Protein AF-A0A672MHR2-F1 (afdb_monomer_lite)

pLDDT: mean 78.23, std 16.39, range [37.59, 96.81]

Foldseek 3Di:
DDPPPPDDVVNVVVVVVVVVVVVVVPDPPPPPDPDDPPDPDDDDDDDDDDDPQDCVVVVPPQAPDDDHDDDDFDFDQDVPGRDGPGDD

Secondary structure (DSSP, 8-state):
--------HHHHHHHHHHHHHHHHH-------SS-----SS-------------TTTS-TT---SSSPS--------BTTB-------

Radius of gyration: 32.21 Å; chains: 1; bounding box: 90×25×60 Å

Sequence (88 aa):
MSSEVFVPGWLQQLLVVLLRFALSCAAPVNLTNGMECGARGPASYILVFTGHWSPQTFPKQYPLFRPPAQWSKLMGKTPGDMRLLTAG

Structure (mmCIF, N/CA/C/O backbone):
data_AF-A0A672MHR2-F1
#
_entry.id   AF-A0A672MHR2-F1
#
loop_
_atom_site.group_PDB
_atom_site.id
_atom_site.type_symbol
_atom_site.label_atom_id
_atom_site.label_alt_id
_atom_site.label_comp_id
_atom_site.label_asym_id
_atom_site.label_entity_id
_atom_site.label_seq_id
_atom_site.pdbx_PDB_ins_code
_atom_site.Cartn_x
_atom_site.Cartn_y
_atom_site.Cartn_z
_atom_site.occupancy
_atom_site.B_iso_or_equiv
_atom_site.auth_seq_id
_atom_site.auth_comp_id
_atom_site.auth_asym_id
_atom_site.auth_atom_id
_atom_site.pdbx_PDB_model_num
ATOM 1 N N . MET A 1 1 ? 72.531 -8.422 -16.387 1.00 37.59 1 MET A N 1
ATOM 2 C CA . MET A 1 1 ? 72.171 -8.444 -17.820 1.00 37.59 1 MET A CA 1
ATOM 3 C C . MET A 1 1 ? 70.837 -7.731 -17.951 1.00 37.59 1 MET A C 1
ATOM 5 O O . MET A 1 1 ? 69.819 -8.319 -17.617 1.00 37.59 1 MET A O 1
ATOM 9 N N . SER A 1 2 ? 70.871 -6.437 -18.281 1.00 47.66 2 SER A N 1
ATOM 10 C CA . SER A 1 2 ? 69.670 -5.613 -18.468 1.00 47.66 2 SER A CA 1
ATOM 11 C C . SER A 1 2 ? 69.222 -5.763 -19.913 1.00 47.66 2 SER A C 1
ATOM 13 O O . SER A 1 2 ? 69.946 -5.364 -20.824 1.00 47.66 2 SER A O 1
ATOM 15 N N . SER A 1 3 ? 68.073 -6.393 -20.125 1.00 47.31 3 SER A N 1
ATOM 16 C CA . SER A 1 3 ? 67.457 -6.472 -21.444 1.00 47.31 3 SER A CA 1
ATOM 17 C C . SER A 1 3 ? 66.804 -5.126 -21.745 1.00 47.31 3 SER A C 1
ATOM 19 O O . SER A 1 3 ? 65.646 -4.903 -21.403 1.00 47.31 3 SER A O 1
ATOM 21 N N . GLU A 1 4 ? 67.564 -4.216 -22.348 1.00 59.69 4 GLU A N 1
ATOM 22 C CA . GLU A 1 4 ? 67.034 -2.976 -22.916 1.00 59.69 4 GLU A CA 1
ATOM 23 C C . GLU A 1 4 ? 66.150 -3.357 -24.114 1.00 59.69 4 GLU A C 1
ATOM 25 O O . GLU A 1 4 ? 66.633 -3.687 -25.200 1.00 59.69 4 GLU A O 1
ATOM 30 N N . VAL A 1 5 ? 64.836 -3.405 -23.898 1.00 62.38 5 VAL A N 1
ATOM 31 C CA . VAL A 1 5 ? 63.862 -3.702 -24.952 1.00 62.38 5 VAL A CA 1
ATOM 32 C C . VAL A 1 5 ? 63.809 -2.498 -25.894 1.00 62.38 5 VAL A C 1
ATOM 34 O O . VAL A 1 5 ? 63.115 -1.517 -25.632 1.00 62.38 5 VAL A O 1
ATOM 37 N N . PHE A 1 6 ? 64.554 -2.561 -27.000 1.00 58.00 6 PHE A N 1
ATOM 38 C CA . PHE A 1 6 ? 64.462 -1.592 -28.092 1.00 58.00 6 PHE A CA 1
ATOM 39 C C . PHE A 1 6 ? 63.115 -1.754 -28.796 1.00 58.00 6 PHE A C 1
ATOM 41 O O . PHE A 1 6 ? 62.943 -2.591 -29.682 1.00 58.00 6 PHE A O 1
ATOM 48 N N . VAL A 1 7 ? 62.138 -0.954 -28.380 1.00 64.06 7 VAL A N 1
ATOM 49 C CA . VAL A 1 7 ? 60.839 -0.887 -29.044 1.00 64.06 7 VAL A CA 1
ATOM 50 C C . VAL A 1 7 ? 60.976 0.039 -30.257 1.00 64.06 7 VAL A C 1
ATOM 52 O O . VAL A 1 7 ? 61.253 1.225 -30.078 1.00 64.06 7 VAL A O 1
ATOM 55 N N . PRO A 1 8 ? 60.808 -0.452 -31.496 1.00 77.31 8 PRO A N 1
ATOM 56 C CA . PRO A 1 8 ? 60.960 0.388 -32.678 1.00 77.31 8 PRO A CA 1
ATOM 57 C C . PRO A 1 8 ? 59.898 1.503 -32.694 1.00 77.31 8 PRO A C 1
ATOM 59 O O . PRO A 1 8 ? 58.747 1.280 -32.320 1.00 77.31 8 PRO A O 1
ATOM 62 N N . GLY A 1 9 ? 60.274 2.710 -33.130 1.00 76.81 9 GLY A N 1
ATOM 63 C CA . GLY A 1 9 ? 59.481 3.938 -32.934 1.00 76.81 9 GLY A CA 1
ATOM 64 C C . GLY A 1 9 ? 58.051 3.896 -33.487 1.00 76.81 9 GLY A C 1
ATOM 65 O O . GLY A 1 9 ? 57.135 4.417 -32.857 1.00 76.81 9 GLY A O 1
ATOM 66 N N . TRP A 1 10 ? 57.825 3.193 -34.600 1.00 81.12 10 TRP A N 1
ATOM 67 C CA . TRP A 1 10 ? 56.481 2.927 -35.130 1.00 81.12 10 TRP A CA 1
ATOM 68 C C . TRP A 1 10 ? 55.595 2.152 -34.146 1.00 81.12 10 TRP A C 1
ATOM 70 O O . TRP A 1 10 ? 54.424 2.474 -33.994 1.00 81.12 10 TRP A O 1
ATOM 80 N N . LEU A 1 11 ? 56.159 1.178 -33.425 1.00 83.88 11 LEU A N 1
ATOM 81 C CA . LEU A 1 11 ? 55.451 0.367 -32.445 1.00 83.88 11 LEU A CA 1
ATOM 82 C C . LEU A 1 11 ? 55.104 1.214 -31.223 1.00 83.88 11 LEU A C 1
ATOM 84 O O . LEU A 1 11 ? 53.994 1.100 -30.720 1.00 83.88 11 LEU A O 1
ATOM 88 N N . GLN A 1 12 ? 56.004 2.113 -30.799 1.00 83.31 12 GLN A N 1
ATOM 89 C CA . GLN A 1 12 ? 55.718 3.088 -29.742 1.00 83.31 12 GLN A CA 1
ATOM 90 C C . GLN A 1 12 ? 54.592 4.045 -30.145 1.00 83.31 12 GLN A C 1
ATOM 92 O O . GLN A 1 12 ? 53.676 4.273 -29.360 1.00 83.31 12 GLN A O 1
ATOM 97 N N . GLN A 1 13 ? 54.613 4.565 -31.374 1.00 84.75 13 GLN A N 1
ATOM 98 C CA . GLN A 1 13 ? 53.550 5.430 -31.891 1.00 84.75 13 GLN A CA 1
ATOM 99 C C . GLN A 1 13 ? 52.206 4.697 -31.961 1.00 84.75 13 GLN A C 1
ATOM 101 O O . GLN A 1 13 ? 51.188 5.246 -31.545 1.00 84.75 13 GLN A O 1
ATOM 106 N N . LEU A 1 14 ? 52.202 3.444 -32.421 1.00 88.94 14 LEU A N 1
ATOM 107 C CA . LEU A 1 14 ? 51.004 2.606 -32.499 1.00 88.94 14 LEU A CA 1
ATOM 108 C C . LEU A 1 14 ? 50.446 2.309 -31.099 1.00 88.94 14 LEU A C 1
ATOM 110 O O . LEU A 1 14 ? 49.241 2.422 -30.883 1.00 88.94 14 LEU A O 1
ATOM 114 N N . LEU A 1 15 ? 51.321 2.032 -30.127 1.00 88.38 15 LEU A N 1
ATOM 115 C CA . LEU A 1 15 ? 50.964 1.865 -28.714 1.00 88.38 15 LEU A CA 1
ATOM 116 C C . LEU A 1 15 ? 50.348 3.135 -28.129 1.00 88.38 15 LEU A C 1
ATOM 118 O O . LEU A 1 15 ? 49.329 3.060 -27.448 1.00 88.38 15 LEU A O 1
ATOM 122 N N . VAL A 1 16 ? 50.926 4.302 -28.422 1.00 87.88 16 VAL A N 1
ATOM 123 C CA . VAL A 1 16 ? 50.390 5.594 -27.977 1.00 87.88 16 VAL A CA 1
ATOM 124 C C . VAL A 1 16 ? 49.021 5.849 -28.604 1.00 87.88 16 VAL A C 1
ATOM 126 O O . VAL A 1 16 ? 48.103 6.235 -27.889 1.00 87.88 16 VAL A O 1
ATOM 129 N N . VAL A 1 17 ? 48.836 5.594 -29.900 1.00 89.50 17 VAL A N 1
ATOM 130 C CA . VAL A 1 17 ? 47.535 5.767 -30.569 1.00 89.50 17 VAL A CA 1
ATOM 131 C C . VAL A 1 17 ? 46.484 4.823 -29.985 1.00 89.50 17 VAL A C 1
ATOM 133 O O . VAL A 1 17 ? 45.392 5.277 -29.644 1.00 89.50 17 VAL A O 1
ATOM 136 N N . LEU A 1 18 ? 46.815 3.542 -29.798 1.00 86.56 18 LEU A N 1
ATOM 137 C CA . LEU A 1 18 ? 45.920 2.562 -29.176 1.00 86.56 18 LEU A CA 1
ATOM 138 C C . LEU A 1 18 ? 45.567 2.944 -27.738 1.00 86.56 18 LEU A C 1
ATOM 140 O O . LEU A 1 18 ? 44.403 2.874 -27.356 1.00 86.56 18 LEU A O 1
ATOM 144 N N . LEU A 1 19 ? 46.546 3.403 -26.957 1.00 85.44 19 LEU A N 1
ATOM 145 C CA . LEU A 1 19 ? 46.330 3.859 -25.588 1.00 85.44 19 LEU A CA 1
ATOM 146 C C . LEU A 1 19 ? 45.414 5.087 -25.554 1.00 85.44 19 LEU A C 1
ATOM 148 O O . LEU A 1 19 ? 44.493 5.146 -24.748 1.00 85.44 19 LEU A O 1
ATOM 152 N N . ARG A 1 20 ? 45.623 6.055 -26.452 1.00 82.88 20 ARG A N 1
ATOM 153 C CA . ARG A 1 20 ? 44.782 7.258 -26.561 1.00 82.88 20 ARG A CA 1
ATOM 154 C C . ARG A 1 20 ? 43.361 6.916 -26.996 1.00 82.88 20 ARG A C 1
ATOM 156 O O . ARG A 1 20 ? 42.419 7.481 -26.451 1.00 82.88 20 ARG A O 1
ATOM 163 N N . PHE A 1 21 ? 43.210 5.971 -27.920 1.00 81.00 21 PHE A N 1
ATOM 164 C CA . PHE A 1 21 ? 41.909 5.467 -28.349 1.00 81.00 21 PHE A CA 1
ATOM 165 C C . PHE A 1 21 ? 41.188 4.736 -27.210 1.00 81.00 21 PHE A C 1
ATOM 167 O O . PHE A 1 21 ? 40.037 5.046 -26.916 1.00 81.00 21 PHE A O 1
ATOM 174 N N . ALA A 1 22 ? 41.886 3.853 -26.491 1.00 81.44 22 ALA A N 1
ATOM 175 C CA . ALA A 1 22 ? 41.345 3.155 -25.328 1.00 81.44 22 ALA A CA 1
ATOM 176 C C . ALA A 1 22 ? 40.932 4.124 -24.208 1.00 81.44 22 ALA A C 1
ATOM 178 O O . ALA A 1 22 ? 39.844 3.977 -23.658 1.00 81.44 22 ALA A O 1
ATOM 179 N N . LEU A 1 23 ? 41.739 5.152 -23.916 1.00 74.81 23 LEU A N 1
ATOM 180 C CA . LEU A 1 23 ? 41.384 6.212 -22.961 1.00 74.81 23 LEU A CA 1
ATOM 181 C C . LEU A 1 23 ? 40.195 7.061 -23.436 1.00 74.81 23 LEU A C 1
ATOM 183 O O . LEU A 1 23 ? 39.426 7.533 -22.608 1.00 74.81 23 LEU A O 1
ATOM 187 N N . SER A 1 24 ? 40.023 7.254 -24.747 1.00 72.44 24 SER A N 1
ATOM 188 C CA . SER A 1 24 ? 38.872 7.978 -25.300 1.00 72.44 24 SER A CA 1
ATOM 189 C C . SER A 1 24 ? 37.582 7.155 -25.242 1.00 72.44 24 SER A C 1
ATOM 191 O O . SER A 1 24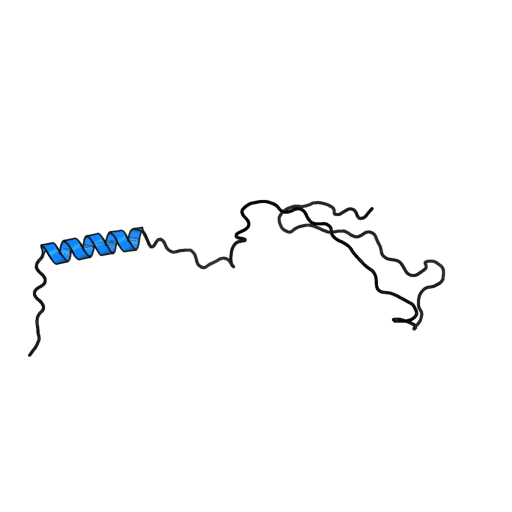 ? 36.507 7.730 -25.087 1.00 72.44 24 SER A O 1
ATOM 193 N N . CYS A 1 25 ? 37.670 5.828 -25.375 1.00 64.31 25 CYS A N 1
ATOM 194 C CA . CYS A 1 25 ? 36.537 4.918 -25.185 1.00 64.31 25 CYS A CA 1
ATOM 195 C C . CYS A 1 25 ? 36.211 4.716 -23.698 1.00 64.31 25 CYS A C 1
ATOM 197 O O . CYS A 1 25 ? 35.050 4.534 -23.339 1.00 64.31 25 CYS A O 1
ATOM 199 N N . ALA A 1 26 ? 37.223 4.783 -22.834 1.00 62.88 26 ALA A N 1
ATOM 200 C CA . ALA A 1 26 ? 37.089 4.762 -21.386 1.00 62.88 26 ALA A CA 1
ATOM 201 C C . ALA A 1 26 ? 36.828 6.177 -20.847 1.00 62.88 26 ALA A C 1
ATOM 203 O O . ALA A 1 26 ? 37.584 6.697 -20.025 1.00 62.88 26 ALA A O 1
ATOM 204 N N . ALA A 1 27 ? 35.748 6.816 -21.303 1.00 64.56 27 ALA A N 1
ATOM 205 C CA . ALA A 1 27 ? 35.217 7.955 -20.566 1.00 64.56 27 ALA A CA 1
ATOM 206 C C . ALA A 1 27 ? 34.957 7.505 -19.114 1.00 64.56 27 ALA A C 1
ATOM 208 O O . ALA A 1 27 ? 34.489 6.377 -18.916 1.00 64.56 27 ALA A O 1
ATOM 209 N N . PRO A 1 28 ? 35.267 8.328 -18.094 1.00 57.91 28 PRO A N 1
ATOM 210 C CA . PRO A 1 28 ? 34.956 7.982 -16.719 1.00 57.91 28 PRO A CA 1
ATOM 211 C C . PRO A 1 28 ? 33.446 7.782 -16.632 1.00 57.91 28 PRO A C 1
ATOM 213 O O . PRO A 1 28 ? 32.666 8.728 -16.735 1.00 57.91 28 PRO A O 1
ATOM 216 N N . VAL A 1 29 ? 33.029 6.527 -16.479 1.00 58.94 29 VAL A N 1
ATOM 217 C CA . VAL A 1 29 ? 31.681 6.213 -16.032 1.00 58.94 29 VAL A CA 1
ATOM 218 C C . VAL A 1 29 ? 31.630 6.825 -14.645 1.00 58.94 29 VAL A C 1
ATOM 220 O O . VAL A 1 29 ? 32.321 6.344 -13.747 1.00 58.94 29 VAL A O 1
ATOM 223 N N . ASN A 1 30 ? 30.937 7.954 -14.496 1.00 55.41 30 ASN A N 1
ATOM 224 C CA . ASN A 1 30 ? 30.727 8.575 -13.198 1.00 55.41 30 ASN A CA 1
ATOM 225 C C . ASN A 1 30 ? 30.060 7.522 -12.308 1.00 55.41 30 ASN A C 1
ATOM 227 O O . ASN A 1 30 ? 28.849 7.332 -12.349 1.00 55.41 30 ASN A O 1
ATOM 231 N N . LEU A 1 31 ? 30.867 6.812 -11.515 1.00 52.03 31 LEU A N 1
ATOM 232 C CA . LEU A 1 31 ? 30.444 5.826 -10.523 1.00 52.03 31 LEU A CA 1
ATOM 233 C C . LEU A 1 31 ? 29.932 6.561 -9.276 1.00 52.03 31 LEU A C 1
ATOM 235 O O . LEU A 1 31 ? 30.258 6.244 -8.138 1.00 52.03 31 LEU A O 1
ATOM 239 N N . THR A 1 32 ? 29.182 7.625 -9.513 1.00 53.88 32 THR A N 1
ATOM 240 C CA . THR A 1 32 ? 28.574 8.497 -8.526 1.00 53.88 32 THR A CA 1
ATOM 241 C C . THR A 1 32 ? 27.137 8.653 -8.969 1.00 53.88 32 THR A C 1
ATOM 243 O O . THR A 1 32 ? 26.782 9.653 -9.579 1.00 53.88 32 THR A O 1
ATOM 246 N N . ASN A 1 33 ? 26.366 7.587 -8.798 1.00 55.50 33 ASN A N 1
ATOM 247 C CA . ASN A 1 33 ? 24.939 7.596 -8.501 1.00 55.50 33 ASN A CA 1
ATOM 248 C C . ASN A 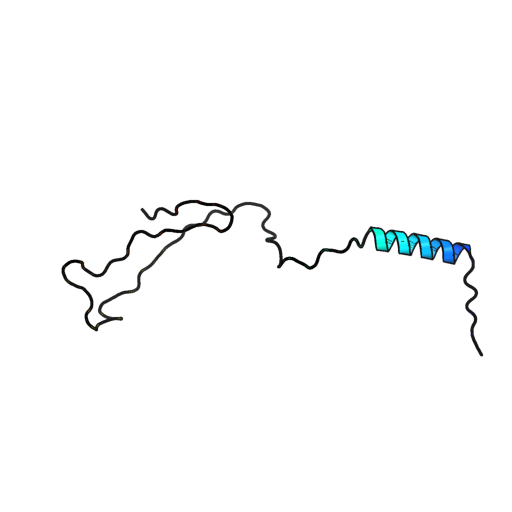1 33 ? 24.493 6.136 -8.477 1.00 55.50 33 ASN A C 1
ATOM 250 O O . ASN A 1 33 ? 24.813 5.364 -9.378 1.00 55.50 33 ASN A O 1
ATOM 254 N N . GLY A 1 34 ? 23.851 5.733 -7.379 1.00 58.03 34 GLY A N 1
ATOM 255 C CA . GLY A 1 34 ? 23.426 4.354 -7.160 1.00 58.03 34 GLY A CA 1
ATOM 256 C C . GLY A 1 34 ? 22.676 3.814 -8.372 1.00 58.03 34 GLY A C 1
ATOM 257 O O . GLY A 1 34 ? 21.868 4.535 -8.943 1.00 58.03 34 GLY A O 1
ATOM 258 N N . MET A 1 35 ? 23.005 2.575 -8.747 1.00 62.88 35 MET A N 1
ATOM 259 C CA . MET A 1 35 ? 22.396 1.763 -9.804 1.00 62.88 35 MET A CA 1
ATOM 260 C C . MET A 1 35 ? 21.114 2.380 -10.382 1.00 62.88 35 MET A C 1
ATOM 262 O O . MET A 1 35 ? 20.031 2.233 -9.816 1.00 62.88 35 MET A O 1
ATOM 266 N N . GLU A 1 36 ? 21.258 3.123 -11.481 1.00 71.25 36 GLU A N 1
ATOM 267 C CA . GLU A 1 36 ? 20.126 3.766 -12.138 1.00 71.25 36 GLU A CA 1
ATOM 268 C C . GLU A 1 36 ? 19.121 2.697 -12.583 1.00 71.25 36 GLU A C 1
ATOM 270 O O . GLU A 1 36 ? 19.484 1.593 -13.000 1.00 71.25 36 GLU A O 1
ATOM 275 N N . CYS A 1 37 ? 17.833 3.004 -12.444 1.00 75.88 37 CYS A N 1
ATOM 276 C CA . CYS A 1 37 ? 16.761 2.080 -12.781 1.00 75.88 37 CYS A CA 1
ATOM 277 C C . CYS A 1 37 ? 16.858 1.680 -14.264 1.00 75.88 37 CYS A C 1
ATOM 279 O O . CYS A 1 37 ? 16.588 2.488 -15.145 1.00 75.88 37 CYS A O 1
ATOM 281 N N . GLY A 1 38 ? 17.197 0.417 -14.547 1.00 87.12 38 GLY A N 1
ATOM 282 C CA . GLY A 1 38 ? 17.292 -0.122 -15.913 1.00 87.12 38 GLY A CA 1
ATOM 283 C C . GLY A 1 38 ? 15.939 -0.375 -16.593 1.00 87.12 38 GLY A C 1
ATOM 284 O O . GLY A 1 38 ? 15.878 -1.051 -17.625 1.00 87.12 38 GLY A O 1
ATOM 285 N N . ALA A 1 39 ? 14.840 0.105 -16.005 1.00 87.81 39 ALA A N 1
ATOM 286 C CA . ALA A 1 39 ? 13.515 -0.024 -16.587 1.00 87.81 39 ALA A CA 1
ATOM 287 C C . ALA A 1 39 ? 13.446 0.781 -17.889 1.00 87.81 39 ALA A C 1
ATOM 289 O O . ALA A 1 39 ? 13.693 1.983 -17.915 1.00 87.81 39 ALA A O 1
ATOM 290 N N . ARG A 1 40 ? 13.072 0.117 -18.985 1.00 88.12 40 ARG A N 1
ATOM 291 C CA . ARG A 1 40 ? 12.980 0.748 -20.313 1.00 88.12 40 ARG A CA 1
ATOM 292 C C . ARG A 1 40 ? 11.727 1.615 -20.493 1.00 88.12 40 ARG A C 1
ATOM 294 O O . ARG A 1 40 ? 11.557 2.216 -21.547 1.00 88.12 40 ARG A O 1
ATOM 301 N N . GLY A 1 41 ? 10.838 1.651 -19.502 1.00 84.19 41 GLY A N 1
ATOM 302 C CA . GLY A 1 41 ? 9.571 2.370 -19.570 1.00 84.19 41 GLY A CA 1
ATOM 303 C C . GLY A 1 41 ? 8.772 2.302 -18.264 1.00 84.19 41 GLY A C 1
ATOM 304 O O . GLY A 1 41 ? 9.198 1.642 -17.312 1.00 84.19 41 GLY A O 1
ATOM 305 N N . PRO A 1 42 ? 7.621 2.994 -18.208 1.00 86.06 42 PRO A N 1
ATOM 306 C CA . PRO A 1 42 ? 6.764 3.027 -17.029 1.00 86.06 42 PRO A CA 1
ATOM 307 C C . PRO A 1 42 ? 6.067 1.682 -16.795 1.00 86.06 42 PRO A C 1
ATOM 309 O O . PRO A 1 42 ? 5.757 0.952 -17.735 1.00 86.06 42 PRO A O 1
ATOM 312 N N . ALA A 1 43 ? 5.765 1.389 -15.531 1.00 88.12 43 ALA A N 1
ATOM 313 C CA . ALA A 1 43 ? 4.986 0.225 -15.124 1.00 88.12 43 ALA A CA 1
ATOM 314 C C . ALA A 1 43 ? 3.757 0.663 -14.317 1.00 88.12 43 ALA A C 1
ATOM 316 O O . ALA A 1 43 ? 3.812 1.622 -13.544 1.00 88.12 43 ALA A O 1
ATOM 317 N N . SER A 1 44 ? 2.643 -0.041 -14.506 1.00 87.50 44 SER A N 1
ATOM 318 C CA . SER A 1 44 ? 1.402 0.185 -13.766 1.00 87.50 44 SER A CA 1
ATOM 319 C C . SER A 1 44 ? 1.295 -0.804 -12.614 1.00 87.50 44 SER A C 1
ATOM 321 O O . SER A 1 44 ? 1.530 -1.996 -12.792 1.00 87.50 44 SER A O 1
ATOM 323 N N . TYR A 1 45 ? 0.909 -0.306 -11.443 1.00 86.56 45 TYR A N 1
ATOM 324 C CA . TYR A 1 45 ? 0.774 -1.106 -10.232 1.00 86.56 45 TYR A CA 1
ATOM 325 C C . TYR A 1 45 ? -0.590 -0.884 -9.594 1.00 86.56 45 TYR A C 1
ATOM 327 O O . TYR A 1 45 ? -1.146 0.213 -9.647 1.00 86.56 45 TYR A O 1
ATOM 335 N N . ILE A 1 46 ? -1.090 -1.931 -8.947 1.00 87.56 46 ILE A N 1
ATOM 336 C CA . ILE A 1 46 ? -2.238 -1.863 -8.049 1.00 87.56 46 ILE A CA 1
ATOM 337 C C . ILE A 1 46 ? -1.690 -1.982 -6.632 1.00 87.56 46 ILE A C 1
ATOM 339 O O . ILE A 1 46 ? -0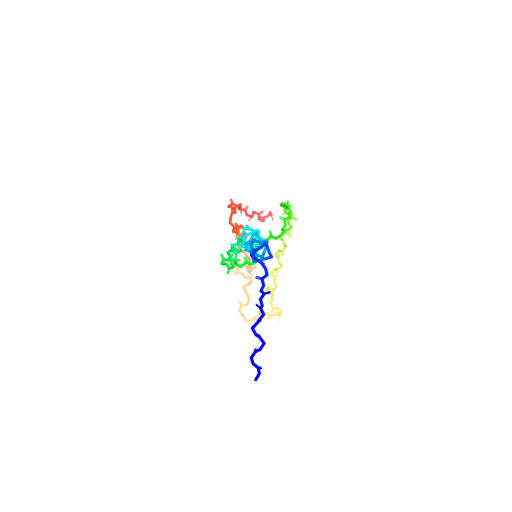.967 -2.928 -6.322 1.00 87.56 46 ILE A O 1
ATOM 343 N N . LEU A 1 47 ? -2.024 -1.017 -5.780 1.00 88.19 47 LEU A N 1
ATOM 344 C CA . LEU A 1 47 ? -1.633 -1.026 -4.377 1.00 88.19 47 LEU A CA 1
ATOM 345 C C . LEU A 1 47 ? -2.824 -1.473 -3.530 1.00 88.19 47 LEU A C 1
ATOM 347 O O . LEU A 1 47 ? -3.877 -0.841 -3.557 1.00 88.19 47 LEU A O 1
ATOM 351 N N . VAL A 1 48 ? -2.644 -2.561 -2.783 1.00 92.69 48 VAL A N 1
ATOM 352 C CA . VAL A 1 48 ? -3.668 -3.129 -1.900 1.00 92.69 48 VAL A CA 1
ATOM 353 C C . VAL A 1 48 ? -3.207 -2.970 -0.457 1.00 92.69 48 VAL A C 1
ATOM 355 O O . VAL A 1 48 ? -2.181 -3.518 -0.062 1.00 92.69 48 VAL A O 1
ATOM 358 N N . PHE A 1 49 ? -3.968 -2.219 0.335 1.00 93.25 49 PHE A N 1
ATOM 359 C CA . PHE A 1 49 ? -3.738 -2.076 1.769 1.00 93.25 49 PHE A CA 1
ATOM 360 C C . PHE A 1 49 ? -4.707 -2.968 2.539 1.00 93.25 49 PHE A C 1
ATOM 362 O O . PHE A 1 49 ? -5.920 -2.852 2.377 1.00 93.25 49 PHE A O 1
ATOM 369 N N . THR A 1 50 ? -4.167 -3.825 3.404 1.00 95.56 50 THR A N 1
ATOM 370 C CA . THR A 1 50 ? -4.962 -4.694 4.279 1.00 95.56 50 THR A CA 1
ATOM 371 C C . THR A 1 50 ? -4.614 -4.389 5.729 1.00 95.56 50 THR A C 1
ATOM 373 O O . THR A 1 50 ? -3.506 -4.662 6.189 1.00 95.56 50 THR A O 1
ATOM 376 N N . GLY A 1 51 ? -5.556 -3.791 6.456 1.00 93.88 51 GLY A N 1
ATOM 377 C CA . GLY A 1 51 ? -5.380 -3.482 7.869 1.00 93.88 51 GLY A CA 1
ATOM 378 C C . GLY A 1 51 ? -5.618 -4.712 8.743 1.00 93.88 51 GLY A C 1
ATOM 379 O O . GLY A 1 51 ? -6.751 -5.157 8.878 1.00 93.88 51 GLY A O 1
ATOM 380 N N . HIS A 1 52 ? -4.577 -5.220 9.402 1.00 95.50 52 HIS A N 1
ATOM 381 C CA . HIS A 1 52 ? -4.670 -6.352 10.341 1.00 95.50 52 HIS A CA 1
ATOM 382 C C . HIS A 1 52 ? -4.868 -5.916 11.802 1.00 95.50 52 HIS A C 1
ATOM 384 O O . HIS A 1 52 ? -4.369 -6.545 12.736 1.00 95.50 52 HIS A O 1
ATOM 390 N N . TRP A 1 53 ? -5.605 -4.825 12.012 1.00 95.00 53 TRP A N 1
ATOM 391 C CA . TRP A 1 53 ? -5.941 -4.330 13.343 1.00 95.00 53 TRP A CA 1
ATOM 392 C C . TRP A 1 53 ? -7.273 -4.930 13.793 1.00 95.00 53 TRP A C 1
ATOM 394 O O . TRP A 1 53 ? -8.338 -4.438 13.430 1.00 95.00 53 TRP A O 1
ATOM 404 N N . SER A 1 54 ? -7.208 -6.013 14.570 1.00 95.56 54 SER A N 1
ATOM 405 C CA . SER A 1 54 ? -8.374 -6.776 15.032 1.00 95.56 54 SER A CA 1
ATOM 406 C C . SER A 1 54 ? -8.403 -6.891 16.562 1.00 95.56 54 SER A C 1
ATOM 408 O O . SER A 1 54 ? -7.339 -6.834 17.182 1.00 95.56 54 SER A O 1
ATOM 410 N N . PRO A 1 55 ? -9.571 -7.099 17.193 1.00 95.75 55 PRO A N 1
ATOM 411 C CA . PRO A 1 55 ? -9.648 -7.317 18.637 1.00 95.75 55 PRO A CA 1
ATOM 412 C C . PRO A 1 55 ? -9.001 -8.642 19.069 1.00 95.75 55 PRO A C 1
ATOM 414 O O . PRO A 1 55 ? -8.589 -8.764 20.218 1.00 95.75 55 PRO A O 1
ATOM 417 N N . GLN A 1 56 ? -8.873 -9.629 18.173 1.00 96.81 56 GLN A N 1
ATOM 418 C CA . GLN A 1 56 ? -8.201 -10.898 18.474 1.00 96.81 56 GLN A CA 1
ATOM 419 C C . GLN A 1 56 ? -6.685 -10.710 18.593 1.00 96.81 56 GLN A C 1
ATOM 421 O O . GLN A 1 56 ? -6.059 -11.271 19.489 1.00 96.81 56 GLN A O 1
ATOM 426 N N . THR A 1 57 ? -6.097 -9.907 17.700 1.00 96.50 57 THR A N 1
ATOM 427 C CA . THR A 1 57 ? -4.653 -9.629 17.683 1.00 96.50 57 THR A CA 1
ATOM 428 C C . THR A 1 57 ? -4.257 -8.466 18.595 1.00 96.50 57 THR A C 1
ATOM 430 O O . THR A 1 57 ? -3.153 -8.461 19.134 1.00 96.50 57 THR A O 1
ATOM 433 N N . PHE A 1 58 ? -5.160 -7.507 18.819 1.00 96.50 58 PHE A N 1
ATOM 434 C CA . PHE A 1 58 ? -4.946 -6.313 19.643 1.00 96.50 58 PHE A CA 1
ATOM 435 C C . PHE A 1 58 ? -6.112 -6.101 20.628 1.00 96.50 58 PHE A C 1
ATOM 437 O O . PHE A 1 58 ? -6.916 -5.186 20.451 1.00 96.50 58 PHE A O 1
ATOM 444 N N . PRO A 1 59 ? -6.224 -6.930 21.684 1.00 94.56 59 PRO A N 1
ATOM 445 C CA . PRO A 1 59 ? -7.409 -6.964 22.547 1.00 94.56 59 PRO A CA 1
ATOM 446 C C . PRO A 1 59 ? -7.514 -5.792 23.528 1.00 94.56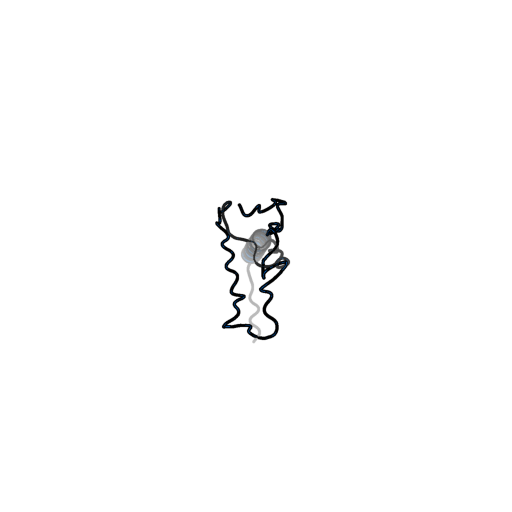 59 PRO A C 1
ATOM 448 O O . PRO A 1 59 ? -8.609 -5.436 23.967 1.00 94.56 59 PRO A O 1
ATOM 451 N N . LYS A 1 60 ? -6.387 -5.187 23.917 1.00 95.81 60 LYS A N 1
ATOM 452 C CA . LYS A 1 60 ? -6.387 -4.112 24.915 1.00 95.81 60 LYS A CA 1
ATOM 453 C C . LYS A 1 60 ? -7.038 -2.857 24.342 1.00 95.81 60 LYS A C 1
ATOM 455 O O . LYS A 1 60 ? -6.486 -2.238 23.440 1.00 95.81 60 LYS A O 1
ATOM 460 N N . GLN A 1 61 ? -8.183 -2.483 24.919 1.00 94.62 61 GLN A N 1
ATOM 461 C CA . GLN A 1 61 ? -8.926 -1.262 24.589 1.00 94.62 61 GLN A CA 1
ATOM 462 C C . GLN A 1 61 ? -9.206 -1.114 23.086 1.00 94.62 61 GLN A C 1
ATOM 464 O O . GLN A 1 61 ? -9.129 -0.014 22.542 1.00 94.62 61 GLN A O 1
ATOM 469 N N . TYR A 1 62 ? -9.533 -2.221 22.411 1.00 96.62 62 TYR A N 1
ATOM 470 C CA . TYR A 1 62 ? -9.887 -2.163 20.998 1.00 96.62 62 TYR A CA 1
ATOM 471 C C . TYR A 1 62 ? -11.118 -1.254 20.798 1.00 96.62 62 TYR A C 1
ATOM 473 O O . TYR A 1 62 ? -12.160 -1.514 21.412 1.00 96.62 62 TYR A O 1
ATOM 481 N N . PRO A 1 63 ? -11.036 -0.189 19.977 1.00 95.94 63 PRO A N 1
ATOM 482 C CA . PRO A 1 63 ? -12.134 0.761 19.826 1.00 95.94 63 PRO A CA 1
ATOM 483 C C . PRO A 1 63 ? -13.341 0.125 19.127 1.00 95.94 63 PRO A C 1
ATOM 485 O O . PRO A 1 63 ? -13.333 -0.101 17.918 1.00 95.94 63 PRO A O 1
ATOM 488 N N . LEU A 1 64 ? -14.399 -0.156 19.890 1.00 95.50 64 LEU A N 1
ATOM 489 C CA . LEU A 1 64 ? -15.667 -0.680 19.362 1.00 95.50 64 LEU A CA 1
ATOM 490 C C . LEU A 1 64 ? -16.740 0.404 19.208 1.00 95.50 64 LEU A C 1
ATOM 492 O O . LEU A 1 64 ? -17.714 0.202 18.487 1.00 95.50 64 LEU A O 1
ATOM 496 N N . PHE A 1 65 ? -16.582 1.552 19.874 1.00 94.25 65 PHE A N 1
ATOM 497 C CA . PHE A 1 65 ? -17.623 2.571 19.938 1.00 94.25 65 PHE A CA 1
ATOM 498 C C . PHE A 1 65 ? -17.085 3.995 19.753 1.00 94.25 65 PHE A C 1
ATOM 500 O O . PHE A 1 65 ? -16.218 4.437 20.497 1.00 94.25 65 PHE A O 1
ATOM 507 N N . ARG A 1 66 ? -17.679 4.699 18.777 1.00 92.19 66 ARG A N 1
ATOM 508 C CA . ARG A 1 66 ? -17.581 6.142 18.470 1.00 92.19 66 ARG A CA 1
ATOM 509 C C . ARG A 1 66 ? -16.185 6.795 18.605 1.00 92.19 66 ARG A C 1
ATOM 511 O O . ARG A 1 66 ? -15.942 7.487 19.592 1.00 92.19 66 ARG A O 1
ATOM 518 N N . PRO A 1 67 ? -15.351 6.727 17.545 1.00 92.62 67 PRO A N 1
ATOM 519 C CA . PRO A 1 67 ? -15.511 5.900 16.345 1.00 92.62 67 PRO A CA 1
ATOM 520 C C . PRO A 1 67 ? -15.050 4.455 16.598 1.00 92.62 67 PRO A C 1
ATOM 522 O O . PRO A 1 67 ? -14.205 4.217 17.462 1.00 92.62 67 PRO A O 1
ATOM 525 N N . PRO A 1 68 ? -15.586 3.471 15.859 1.00 96.25 68 PRO A N 1
ATOM 526 C CA . PRO A 1 68 ? -14.958 2.158 15.806 1.00 96.25 68 PRO A CA 1
ATOM 527 C C . PRO A 1 68 ? -13.546 2.262 15.204 1.00 96.25 68 PRO A C 1
ATOM 529 O O . PRO A 1 68 ? -13.211 3.237 14.525 1.00 96.25 68 PRO A O 1
ATOM 532 N N . ALA A 1 69 ? -12.720 1.246 15.447 1.00 96.12 69 ALA A N 1
ATOM 533 C CA . ALA A 1 69 ? -11.394 1.128 14.854 1.00 96.12 69 ALA A CA 1
ATOM 534 C C . ALA A 1 69 ? -11.470 1.233 13.321 1.00 96.12 69 ALA A C 1
ATOM 536 O O . ALA A 1 69 ? -12.198 0.487 12.666 1.00 96.12 69 ALA A O 1
ATOM 537 N N . GLN A 1 70 ? -10.726 2.180 12.752 1.00 95.25 70 GLN A N 1
ATOM 538 C CA . GLN A 1 70 ? -10.755 2.485 11.325 1.00 95.25 70 GLN A CA 1
ATOM 539 C C . GLN A 1 70 ? -9.421 3.071 10.863 1.00 95.25 70 GLN A C 1
ATOM 541 O O . GLN A 1 70 ? -8.605 3.521 11.669 1.00 95.25 70 GLN A O 1
ATOM 546 N N . TRP A 1 71 ? -9.238 3.108 9.549 1.00 94.69 71 TRP A N 1
ATOM 547 C CA . TRP A 1 71 ? -8.112 3.768 8.898 1.00 94.69 71 TRP A CA 1
ATOM 548 C C . TRP A 1 71 ? -8.598 5.039 8.209 1.00 94.69 71 TRP A C 1
ATOM 550 O O . TRP A 1 71 ? -9.746 5.123 7.773 1.00 94.69 71 TRP A O 1
ATOM 560 N N . SER A 1 72 ? -7.729 6.040 8.114 1.00 91.81 72 SER A N 1
ATOM 561 C CA . SER A 1 72 ? -7.984 7.202 7.268 1.00 91.81 72 SER A CA 1
ATOM 562 C C . SER A 1 72 ? -7.738 6.862 5.796 1.00 91.81 72 SER A C 1
ATOM 564 O O . SER A 1 72 ? -7.265 5.779 5.442 1.00 91.81 72 SER A O 1
ATOM 566 N N . LYS A 1 73 ? -8.055 7.815 4.917 1.00 89.19 73 LYS A N 1
ATOM 567 C CA . LYS A 1 73 ? -7.762 7.695 3.493 1.00 89.19 73 LYS A CA 1
ATOM 568 C C . LYS A 1 73 ? -6.255 7.557 3.271 1.00 89.19 73 LYS A C 1
ATOM 570 O O . LYS A 1 73 ? -5.475 8.364 3.776 1.00 89.19 73 LYS A O 1
ATOM 575 N N . LEU A 1 74 ? -5.862 6.557 2.487 1.00 87.88 74 LEU A N 1
ATOM 576 C CA . LEU A 1 74 ? -4.472 6.375 2.082 1.00 87.88 74 LEU A CA 1
ATOM 577 C C . LEU A 1 74 ? -4.060 7.519 1.160 1.00 87.88 74 LEU A C 1
ATOM 579 O O . LEU A 1 74 ? -4.783 7.852 0.225 1.00 87.88 74 LEU A O 1
ATOM 583 N N . MET A 1 75 ? -2.898 8.100 1.436 1.00 85.69 75 MET A N 1
ATOM 584 C CA . MET A 1 75 ? -2.304 9.180 0.656 1.00 85.69 75 MET A CA 1
ATOM 585 C C . MET A 1 75 ? -0.867 8.782 0.342 1.00 85.69 75 MET A C 1
ATOM 587 O O . MET A 1 75 ? -0.112 8.409 1.238 1.00 85.69 75 MET A O 1
ATOM 591 N N . GLY A 1 76 ? -0.487 8.845 -0.928 1.00 82.00 76 GLY A N 1
ATOM 592 C CA . GLY A 1 76 ? 0.847 8.465 -1.376 1.00 82.00 76 GLY A CA 1
ATOM 593 C C . GLY A 1 76 ? 1.324 9.350 -2.514 1.00 82.00 76 GLY A C 1
ATOM 594 O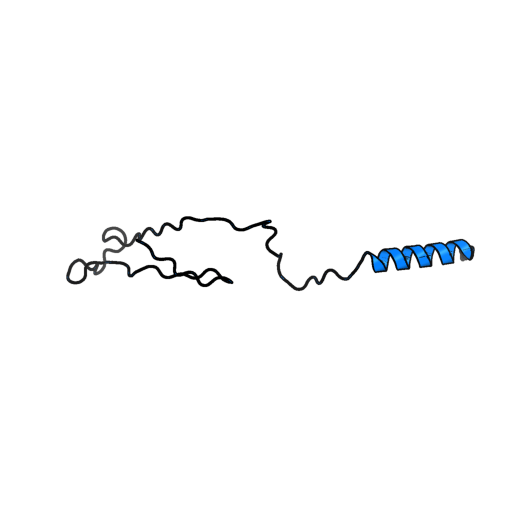 O . GLY A 1 76 ? 0.517 9.988 -3.188 1.00 82.00 76 GLY A O 1
ATOM 595 N N . LYS A 1 77 ? 2.644 9.377 -2.706 1.00 80.12 77 LYS A N 1
ATOM 596 C CA . LYS A 1 77 ? 3.328 10.021 -3.827 1.00 80.12 77 LYS A CA 1
ATOM 597 C C . LYS A 1 77 ? 4.444 9.100 -4.298 1.00 80.12 77 LYS A C 1
ATOM 599 O O . LYS A 1 77 ? 5.208 8.587 -3.485 1.00 80.12 77 LYS A O 1
ATOM 604 N N . THR A 1 78 ? 4.568 8.931 -5.604 1.00 81.50 78 THR A N 1
ATOM 605 C CA . THR A 1 78 ? 5.746 8.306 -6.204 1.00 81.50 78 THR A CA 1
ATOM 606 C C . THR A 1 78 ? 6.906 9.311 -6.211 1.00 81.50 78 THR A C 1
ATOM 608 O O . THR A 1 78 ? 6.717 10.451 -6.644 1.00 81.50 78 THR A O 1
ATOM 611 N N . PRO A 1 79 ? 8.108 8.965 -5.717 1.00 68.19 79 PRO A N 1
ATOM 612 C CA . PRO A 1 79 ? 9.273 9.837 -5.849 1.00 68.19 79 PRO A CA 1
ATOM 613 C C . PRO A 1 79 ? 9.489 10.187 -7.330 1.00 68.19 79 PRO A C 1
ATOM 615 O O . PRO A 1 79 ? 9.615 9.293 -8.158 1.00 68.19 79 PRO A O 1
ATOM 618 N N . GLY A 1 80 ? 9.451 11.478 -7.672 1.00 66.62 80 GLY A N 1
ATOM 619 C CA . GLY A 1 80 ? 9.555 11.960 -9.058 1.00 66.62 80 GLY A CA 1
ATOM 620 C C . GLY A 1 80 ? 8.233 12.242 -9.791 1.00 66.62 80 GLY A C 1
ATOM 621 O O . GLY A 1 80 ? 8.268 12.961 -10.781 1.00 66.62 80 GLY A O 1
ATOM 622 N N . ASP A 1 81 ? 7.073 11.788 -9.297 1.00 59.91 81 ASP A N 1
ATOM 623 C CA . ASP A 1 81 ? 5.758 12.135 -9.874 1.00 59.91 81 ASP A CA 1
ATOM 624 C C . ASP A 1 81 ? 4.697 12.301 -8.769 1.00 59.91 81 ASP A C 1
ATOM 626 O O . ASP A 1 81 ? 4.471 11.406 -7.951 1.00 59.91 81 ASP A O 1
ATOM 630 N N . MET A 1 82 ? 4.056 13.471 -8.684 1.00 48.56 82 MET A N 1
ATOM 631 C CA . MET A 1 82 ? 3.058 13.755 -7.646 1.00 48.56 82 MET A CA 1
ATOM 632 C C . MET A 1 82 ? 1.663 13.327 -8.099 1.00 48.56 82 MET A C 1
ATOM 634 O O . MET A 1 82 ? 0.885 14.147 -8.574 1.00 48.56 82 MET A O 1
ATOM 638 N N . ARG A 1 83 ? 1.324 12.048 -7.904 1.00 56.03 83 ARG A N 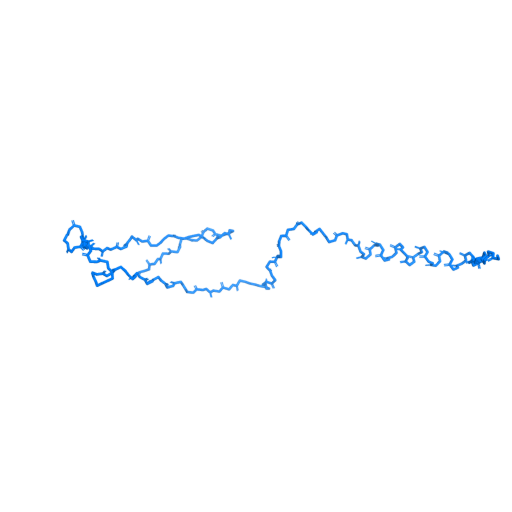1
ATOM 639 C CA . ARG A 1 83 ? -0.048 11.545 -8.070 1.00 56.03 83 ARG A CA 1
ATOM 640 C C . ARG A 1 83 ? -0.643 11.146 -6.730 1.00 56.03 83 ARG A C 1
ATOM 642 O O . ARG A 1 83 ? -0.076 10.317 -6.028 1.00 56.03 83 ARG A O 1
ATOM 649 N N . LEU A 1 84 ? -1.799 11.722 -6.404 1.00 54.53 84 LEU A N 1
ATOM 650 C CA . LEU A 1 84 ? -2.597 11.345 -5.242 1.00 54.53 84 LEU A CA 1
ATOM 651 C C . LEU A 1 84 ? -3.199 9.959 -5.484 1.00 54.53 84 LEU A C 1
ATOM 653 O O . LEU A 1 84 ? -4.152 9.808 -6.251 1.00 54.53 84 LEU A O 1
ATOM 657 N N . LEU A 1 85 ? -2.640 8.940 -4.833 1.00 58.19 85 LEU A N 1
ATOM 658 C CA . LEU A 1 85 ? -3.271 7.624 -4.789 1.00 58.19 85 LEU A CA 1
ATOM 659 C C . LEU A 1 85 ? -4.549 7.756 -3.969 1.00 58.19 85 LEU A C 1
ATOM 661 O O . LEU A 1 85 ? -4.511 7.905 -2.754 1.00 58.19 85 LEU A O 1
ATOM 665 N N . THR A 1 86 ? -5.680 7.775 -4.659 1.00 48.25 86 THR A N 1
ATOM 666 C CA . THR A 1 86 ? -6.989 7.902 -4.033 1.00 48.25 86 THR A CA 1
ATOM 667 C C . THR A 1 86 ? -7.530 6.484 -3.904 1.00 48.25 86 THR A C 1
ATOM 669 O O . THR A 1 86 ? -7.980 5.921 -4.895 1.00 48.25 86 THR A O 1
ATOM 672 N N . ALA A 1 87 ? -7.419 5.870 -2.723 1.00 51.66 87 ALA A N 1
ATOM 673 C CA . ALA A 1 87 ? -8.121 4.614 -2.461 1.00 51.66 87 ALA A CA 1
ATOM 674 C C . ALA A 1 87 ? -9.634 4.894 -2.511 1.00 51.66 87 ALA A C 1
ATOM 676 O O . ALA A 1 87 ? -10.097 5.834 -1.851 1.00 51.66 87 ALA A O 1
ATOM 677 N N . GLY A 1 88 ? -10.333 4.166 -3.388 1.00 45.12 88 GLY A N 1
ATOM 678 C CA . GLY A 1 88 ? -11.787 4.217 -3.564 1.00 45.12 88 GLY A CA 1
ATOM 679 C C . GLY A 1 88 ? -12.530 3.494 -2.456 1.00 45.12 88 GLY A C 1
ATOM 680 O O . GLY A 1 88 ? -11.925 2.583 -1.849 1.00 45.12 88 GLY A O 1
#

InterPro domains:
  IPR009465 Spondin, N-terminal [PF06468] (43-78)
  IPR009465 Spondin, N-terminal [PS51020] (33-88)
  IPR038678 Spondin, N-terminal domain superfamily [G3DSA:2.60.40.2130] (30-81)

Organism: Sinocyclocheilus grahami (NCBI:txid75366)